Protein AF-A0A7R8UMB9-F1 (afdb_monomer_lite)

Structure (mmCIF, N/CA/C/O backbone):
data_AF-A0A7R8UMB9-F1
#
_entry.id   AF-A0A7R8UMB9-F1
#
loop_
_atom_site.group_PDB
_atom_site.id
_atom_site.type_symbol
_atom_site.label_atom_id
_atom_site.label_alt_id
_atom_site.label_comp_id
_atom_site.label_asym_id
_atom_site.label_entity_id
_atom_site.label_seq_id
_atom_site.pdbx_PDB_ins_code
_atom_site.Cartn_x
_atom_site.Cartn_y
_atom_site.Cartn_z
_atom_site.occupancy
_atom_site.B_iso_or_equiv
_atom_site.auth_seq_id
_atom_site.auth_comp_id
_atom_site.auth_asym_id
_atom_site.auth_atom_id
_atom_site.pdbx_PDB_model_num
ATOM 1 N N . MET A 1 1 ? 20.847 2.838 -32.342 1.00 49.53 1 MET A N 1
ATOM 2 C CA . MET A 1 1 ? 21.361 1.789 -31.429 1.00 49.53 1 MET A CA 1
ATOM 3 C C . MET A 1 1 ? 21.582 2.299 -30.005 1.00 49.53 1 MET A C 1
ATOM 5 O O . MET A 1 1 ? 21.028 1.693 -29.104 1.00 49.53 1 MET A O 1
ATOM 9 N N . ALA A 1 2 ? 22.300 3.409 -29.773 1.00 52.50 2 ALA A N 1
ATOM 10 C CA . ALA A 1 2 ? 22.500 3.955 -28.416 1.00 52.50 2 ALA A CA 1
ATOM 11 C C . ALA A 1 2 ? 21.243 4.598 -27.780 1.00 52.50 2 ALA A C 1
ATOM 13 O O . ALA A 1 2 ? 21.088 4.606 -26.564 1.00 52.50 2 ALA A O 1
ATOM 14 N N . THR A 1 3 ? 20.318 5.119 -28.588 1.00 56.44 3 THR A N 1
ATOM 15 C CA . THR A 1 3 ? 19.056 5.720 -28.119 1.00 56.44 3 THR A CA 1
ATOM 16 C C . THR A 1 3 ? 18.051 4.683 -27.606 1.00 56.44 3 THR A C 1
ATOM 18 O O . THR A 1 3 ? 17.382 4.921 -26.602 1.00 56.44 3 THR A O 1
ATOM 21 N N . ASP A 1 4 ? 17.995 3.501 -28.225 1.00 60.38 4 ASP A N 1
ATOM 22 C CA . ASP A 1 4 ? 17.092 2.417 -27.810 1.00 60.38 4 ASP A CA 1
ATOM 23 C C . ASP A 1 4 ? 17.498 1.784 -26.477 1.00 60.38 4 ASP A C 1
ATOM 25 O O . ASP A 1 4 ? 16.638 1.426 -25.670 1.00 60.38 4 ASP A O 1
ATOM 29 N N . SER A 1 5 ? 18.804 1.662 -26.215 1.00 61.19 5 SER A N 1
ATOM 30 C CA . SER A 1 5 ? 19.301 1.132 -24.942 1.00 61.19 5 SER A CA 1
ATOM 31 C C . SER A 1 5 ? 18.996 2.075 -23.777 1.00 61.19 5 SER A C 1
ATOM 33 O O . SER A 1 5 ? 18.546 1.613 -22.731 1.00 61.19 5 SER A O 1
ATOM 35 N N . VAL A 1 6 ? 19.153 3.388 -23.980 1.00 63.47 6 VAL A N 1
ATOM 36 C CA . VAL A 1 6 ? 18.854 4.413 -22.964 1.00 63.47 6 VAL A CA 1
ATOM 37 C C . VAL A 1 6 ? 17.354 4.471 -22.655 1.00 63.47 6 VAL A C 1
ATOM 39 O O . VAL A 1 6 ? 16.966 4.495 -21.488 1.00 63.47 6 VAL A O 1
ATOM 42 N N . SER A 1 7 ? 16.494 4.418 -23.679 1.00 66.25 7 SER A N 1
ATOM 43 C CA . SER A 1 7 ? 15.034 4.384 -23.494 1.00 66.25 7 SER A CA 1
ATOM 44 C C . SER A 1 7 ? 14.578 3.126 -22.736 1.00 66.25 7 SER A C 1
ATOM 46 O O . SER A 1 7 ? 13.732 3.187 -21.837 1.00 66.25 7 SER A O 1
ATOM 48 N N . LYS A 1 8 ? 15.193 1.972 -23.029 1.00 69.44 8 LYS A N 1
ATOM 49 C CA . LYS A 1 8 ? 14.902 0.708 -22.341 1.00 69.44 8 LYS A CA 1
ATOM 50 C C . LYS A 1 8 ? 15.296 0.742 -20.861 1.00 69.44 8 LYS A C 1
ATOM 52 O O . LYS A 1 8 ? 14.520 0.275 -20.027 1.00 69.44 8 LYS A O 1
ATOM 57 N N . GLU A 1 9 ? 16.461 1.294 -20.523 1.00 69.94 9 GLU A N 1
ATOM 58 C CA . GLU A 1 9 ? 16.881 1.460 -19.125 1.00 69.94 9 GLU A CA 1
ATOM 59 C C . GLU A 1 9 ? 15.948 2.393 -18.349 1.00 69.94 9 GLU A C 1
ATOM 61 O O . GLU A 1 9 ? 15.514 2.038 -17.251 1.00 69.94 9 GLU A O 1
ATOM 66 N N . LEU A 1 10 ? 15.570 3.532 -18.939 1.00 69.88 10 LEU A N 1
ATOM 67 C CA . LEU A 1 10 ? 14.679 4.507 -18.304 1.00 69.88 10 LEU A CA 1
ATOM 68 C C . LEU A 1 10 ? 13.315 3.888 -17.952 1.00 69.88 10 LEU A C 1
ATOM 70 O O . LEU A 1 10 ? 12.779 4.108 -16.866 1.00 69.88 10 LEU A O 1
ATOM 74 N N . ARG A 1 11 ? 12.777 3.043 -18.838 1.00 72.31 11 ARG A N 1
ATOM 75 C CA . ARG A 1 11 ? 11.506 2.336 -18.623 1.00 72.31 11 ARG A CA 1
ATOM 76 C C . ARG A 1 11 ? 11.585 1.314 -17.494 1.00 72.31 11 ARG A C 1
ATOM 78 O O . ARG A 1 11 ? 10.689 1.253 -16.653 1.00 72.31 11 ARG A O 1
ATOM 85 N N . VAL A 1 12 ? 12.648 0.508 -17.467 1.00 75.75 12 VAL A N 1
ATOM 86 C CA . VAL A 1 12 ? 12.861 -0.471 -16.390 1.00 75.75 12 VAL A CA 1
ATOM 87 C C . VAL A 1 12 ? 13.036 0.249 -15.052 1.00 75.75 12 VAL A C 1
ATOM 89 O O . VAL A 1 12 ? 12.510 -0.215 -14.042 1.00 75.75 12 VAL A O 1
ATOM 92 N N . HIS A 1 13 ? 13.722 1.392 -15.046 1.00 78.00 13 HIS A N 1
ATOM 93 C CA . HIS A 1 13 ? 13.891 2.216 -13.855 1.00 78.00 13 HIS A CA 1
ATOM 94 C C . HIS A 1 13 ? 12.560 2.797 -13.356 1.00 78.00 13 HIS A C 1
ATOM 96 O O . HIS A 1 13 ? 12.203 2.608 -12.194 1.00 78.00 13 HIS A O 1
ATOM 102 N N . SER A 1 14 ? 11.773 3.407 -14.245 1.00 78.25 14 SER A N 1
ATOM 103 C CA . SER A 1 14 ? 10.457 3.965 -13.914 1.00 78.25 14 SER A CA 1
ATOM 104 C C . SER A 1 14 ? 9.488 2.899 -13.384 1.00 78.25 14 SER A C 1
ATOM 106 O O . SER A 1 14 ? 8.828 3.104 -12.363 1.00 78.25 14 SER A O 1
ATOM 108 N N . LEU A 1 15 ? 9.462 1.712 -14.004 1.00 81.12 15 LEU A N 1
ATOM 109 C CA . LEU A 1 15 ? 8.648 0.590 -13.534 1.00 81.12 15 LEU A CA 1
ATOM 110 C C . LEU A 1 15 ? 9.060 0.143 -12.124 1.00 81.12 15 LEU A C 1
ATOM 112 O O . LEU A 1 15 ? 8.197 -0.086 -11.279 1.00 81.12 15 LEU A O 1
ATOM 116 N N . LYS A 1 16 ? 10.369 0.060 -11.848 1.00 82.19 16 LYS A N 1
ATOM 117 C CA . LYS A 1 16 ? 10.882 -0.266 -10.508 1.00 82.19 16 LYS A CA 1
ATOM 118 C C . LYS A 1 16 ? 10.433 0.759 -9.471 1.00 82.19 16 LYS A C 1
ATOM 120 O O . LYS A 1 16 ? 9.976 0.363 -8.403 1.00 82.19 16 LYS A O 1
ATOM 125 N N . ILE A 1 17 ? 10.506 2.051 -9.789 1.00 81.88 17 ILE A N 1
ATOM 126 C CA . ILE A 1 17 ? 10.064 3.118 -8.883 1.00 81.88 17 ILE A CA 1
ATOM 127 C C . ILE A 1 17 ? 8.568 3.010 -8.601 1.00 81.88 17 ILE A C 1
ATOM 129 O O . ILE A 1 17 ? 8.174 3.065 -7.441 1.00 81.88 17 ILE A O 1
ATOM 133 N N . ASN A 1 18 ? 7.737 2.777 -9.615 1.00 84.69 18 ASN A N 1
ATOM 134 C CA . ASN A 1 18 ? 6.295 2.626 -9.412 1.00 84.69 18 ASN A CA 1
ATOM 135 C C . ASN A 1 18 ? 5.949 1.404 -8.551 1.00 84.69 18 ASN A C 1
ATOM 137 O O . ASN A 1 18 ? 5.050 1.482 -7.715 1.00 84.69 18 ASN A O 1
ATOM 141 N N . VAL A 1 19 ? 6.683 0.296 -8.698 1.00 85.81 19 VAL A N 1
ATOM 142 C CA . VAL A 1 19 ? 6.515 -0.865 -7.813 1.00 85.81 19 VAL A CA 1
ATOM 143 C C . VAL A 1 19 ? 6.919 -0.532 -6.377 1.00 85.81 19 VAL A C 1
ATOM 145 O O . VAL A 1 19 ? 6.190 -0.890 -5.459 1.00 85.81 19 VAL A O 1
ATOM 148 N N . ILE A 1 20 ? 8.029 0.183 -6.169 1.00 84.44 20 ILE A N 1
ATOM 149 C CA . ILE A 1 20 ? 8.457 0.618 -4.828 1.00 84.44 20 ILE A CA 1
ATOM 150 C C . ILE A 1 20 ? 7.407 1.536 -4.197 1.00 84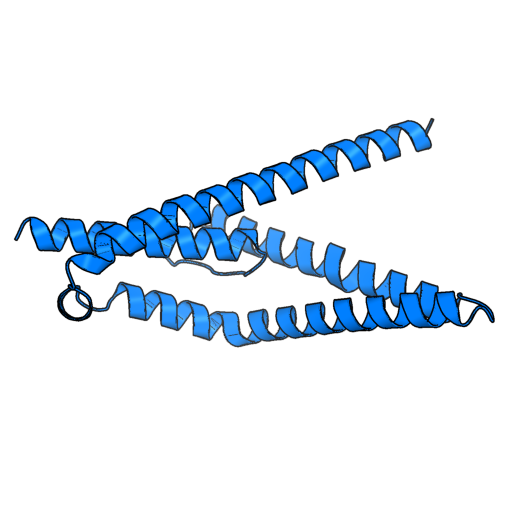.44 20 ILE A C 1
ATOM 152 O O . ILE A 1 20 ? 7.054 1.353 -3.038 1.00 84.44 20 ILE A O 1
ATOM 156 N N . VAL A 1 21 ? 6.872 2.493 -4.958 1.00 84.69 21 VAL A N 1
ATOM 157 C CA . VAL A 1 21 ? 5.795 3.381 -4.499 1.00 84.69 21 VAL A CA 1
ATOM 158 C C . VAL A 1 21 ? 4.594 2.547 -4.051 1.00 84.69 21 VAL A C 1
ATOM 160 O O . VAL A 1 21 ? 4.123 2.710 -2.932 1.00 84.69 21 VAL A O 1
ATOM 163 N N . ALA A 1 22 ? 4.141 1.601 -4.876 1.00 84.12 22 ALA A N 1
ATOM 164 C CA . ALA A 1 22 ? 3.028 0.724 -4.528 1.00 84.12 22 ALA A CA 1
ATOM 165 C C . ALA A 1 22 ? 3.310 -0.121 -3.269 1.00 84.12 22 ALA A C 1
ATOM 167 O O . ALA A 1 22 ? 2.439 -0.241 -2.412 1.00 84.12 22 ALA A O 1
ATOM 168 N N . GLN A 1 23 ? 4.527 -0.652 -3.109 1.00 86.88 23 GLN A N 1
ATOM 169 C CA . GLN A 1 23 ? 4.935 -1.380 -1.900 1.00 86.88 23 GLN A CA 1
ATOM 170 C C . GLN A 1 23 ? 4.898 -0.502 -0.644 1.00 86.88 23 GLN A C 1
ATOM 172 O O . GLN A 1 23 ? 4.428 -0.955 0.396 1.00 86.88 23 GLN A O 1
ATOM 177 N N . VAL A 1 24 ? 5.350 0.753 -0.741 1.00 82.81 24 VAL A N 1
ATOM 178 C CA . VAL A 1 24 ? 5.293 1.732 0.359 1.00 82.81 24 VAL A CA 1
ATOM 179 C C . VAL A 1 24 ? 3.848 2.040 0.757 1.00 82.81 24 VAL A C 1
ATOM 181 O O . VAL A 1 24 ? 3.572 2.208 1.936 1.00 82.81 24 VAL A O 1
ATOM 184 N N . PHE A 1 25 ? 2.916 2.047 -0.197 1.00 79.06 25 PHE A N 1
ATOM 185 C CA . PHE A 1 25 ? 1.482 2.189 0.077 1.00 79.06 25 PHE A CA 1
ATOM 186 C C . PHE A 1 25 ? 0.795 0.882 0.513 1.00 79.06 25 PHE A C 1
ATOM 188 O O . PHE A 1 25 ? -0.431 0.820 0.557 1.00 79.06 25 PHE A O 1
ATOM 195 N N . GLY A 1 26 ? 1.559 -0.166 0.837 1.00 77.75 26 GLY A N 1
ATOM 196 C CA . GLY A 1 26 ? 1.008 -1.413 1.361 1.00 77.75 26 GLY A CA 1
ATOM 197 C C . GLY A 1 26 ? 0.442 -2.340 0.286 1.00 77.75 26 GLY A C 1
ATOM 198 O O . GLY A 1 26 ? -0.479 -3.097 0.558 1.00 77.75 26 GLY A O 1
ATOM 199 N N . VAL A 1 27 ? 0.967 -2.315 -0.943 1.00 83.81 27 VAL A N 1
ATOM 200 C CA . VAL A 1 27 ? 0.637 -3.313 -1.976 1.00 83.81 27 VAL A CA 1
ATOM 201 C C . VAL A 1 27 ? 1.729 -4.396 -2.002 1.00 83.81 27 VAL A C 1
ATOM 203 O O . VAL A 1 27 ? 2.897 -4.072 -2.234 1.00 83.81 27 VAL A O 1
ATOM 206 N N . PRO A 1 28 ? 1.407 -5.694 -1.834 1.00 85.06 28 PRO A N 1
ATOM 207 C CA . PRO A 1 28 ? 2.404 -6.759 -1.720 1.00 85.06 28 PRO A CA 1
ATOM 208 C C . PRO A 1 28 ? 2.927 -7.212 -3.097 1.00 85.06 28 PRO A C 1
ATOM 210 O O . PRO A 1 28 ? 2.798 -8.369 -3.499 1.00 85.06 28 PRO A O 1
ATOM 213 N N . LEU A 1 29 ? 3.518 -6.294 -3.866 1.00 85.00 29 LEU A N 1
ATOM 214 C CA . LEU A 1 29 ? 4.095 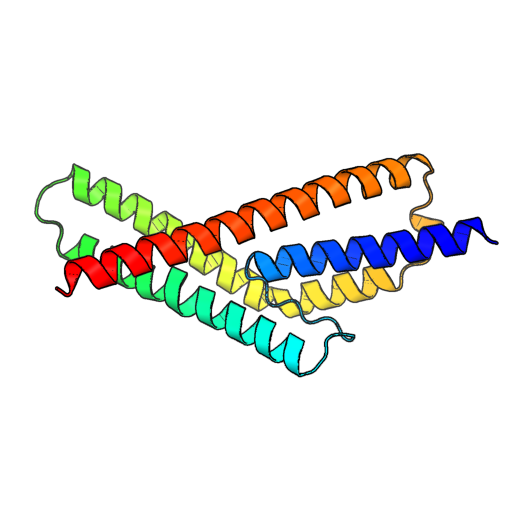-6.609 -5.174 1.00 85.00 29 LEU A CA 1
ATOM 215 C C . LEU A 1 29 ? 5.481 -7.215 -5.015 1.00 85.00 29 LEU A C 1
ATOM 217 O O . LEU A 1 29 ? 6.415 -6.554 -4.568 1.00 85.00 29 LEU A O 1
ATOM 221 N N . ILE A 1 30 ? 5.644 -8.468 -5.424 1.00 84.31 30 ILE A N 1
ATOM 222 C CA . ILE A 1 30 ? 6.930 -9.157 -5.373 1.00 84.31 30 ILE A CA 1
ATOM 223 C C . ILE A 1 30 ? 7.511 -9.225 -6.783 1.00 84.31 30 ILE A C 1
ATOM 225 O O . ILE A 1 30 ? 7.034 -9.966 -7.633 1.00 84.31 30 ILE A O 1
ATOM 229 N N . LEU A 1 31 ? 8.582 -8.470 -7.028 1.00 78.94 31 LEU A N 1
ATOM 230 C CA . LEU A 1 31 ? 9.354 -8.591 -8.262 1.00 78.94 31 LEU A CA 1
ATOM 231 C C . LEU A 1 31 ? 10.238 -9.840 -8.204 1.00 78.94 31 LEU A C 1
ATOM 233 O O . LEU A 1 31 ? 10.811 -10.169 -7.161 1.00 78.94 31 LEU A O 1
ATOM 237 N N . ARG A 1 32 ? 10.443 -10.493 -9.354 1.00 74.19 32 ARG A N 1
ATOM 238 C CA . ARG A 1 32 ? 11.339 -11.656 -9.475 1.00 74.19 32 ARG A CA 1
ATOM 239 C C . ARG A 1 32 ? 12.766 -11.364 -8.985 1.00 74.19 32 ARG A C 1
ATOM 241 O O . ARG A 1 32 ? 13.398 -12.244 -8.409 1.00 74.19 32 ARG A O 1
ATOM 248 N N . GLU A 1 33 ? 13.222 -10.124 -9.153 1.00 76.25 33 GLU A N 1
ATOM 249 C CA . GLU A 1 33 ? 14.538 -9.605 -8.739 1.00 76.25 33 GLU A CA 1
ATOM 250 C C . GLU A 1 33 ? 14.685 -9.409 -7.225 1.00 76.25 33 GLU A C 1
ATOM 252 O O . GLU A 1 33 ? 15.802 -9.269 -6.732 1.00 76.25 33 GLU A O 1
ATOM 257 N N . ASN A 1 34 ? 13.575 -9.366 -6.482 1.00 80.69 34 ASN A N 1
ATOM 258 C CA . ASN A 1 34 ? 13.620 -9.091 -5.053 1.00 80.69 34 ASN A CA 1
ATOM 259 C C . ASN A 1 34 ? 14.333 -10.227 -4.324 1.00 80.69 34 ASN A C 1
ATOM 261 O O . ASN A 1 34 ? 13.974 -11.402 -4.478 1.00 80.69 34 ASN A O 1
ATOM 265 N N . THR A 1 35 ? 15.294 -9.859 -3.475 1.00 84.25 35 THR A N 1
ATOM 266 C CA . THR A 1 35 ? 15.962 -10.797 -2.569 1.00 84.25 35 THR A CA 1
ATOM 267 C C . THR A 1 35 ? 14.945 -11.445 -1.628 1.00 84.25 35 THR A C 1
ATOM 269 O O . THR A 1 35 ? 13.893 -10.868 -1.344 1.00 84.25 35 THR A O 1
ATOM 272 N N . LYS A 1 36 ? 15.258 -12.634 -1.095 1.00 86.25 36 LYS A N 1
ATOM 273 C CA . LYS A 1 36 ? 14.398 -13.305 -0.100 1.00 86.25 36 LYS A CA 1
ATOM 274 C C . LYS A 1 36 ? 14.065 -12.384 1.083 1.00 86.25 36 LYS A C 1
ATOM 276 O O . LYS A 1 36 ? 12.921 -12.363 1.521 1.00 86.25 36 LYS A O 1
ATOM 281 N N . CYS A 1 37 ? 15.036 -11.580 1.526 1.00 85.19 37 CYS A N 1
ATOM 282 C CA . CYS A 1 37 ? 14.855 -10.584 2.581 1.00 85.19 37 CYS A CA 1
ATOM 283 C C . CYS A 1 37 ? 13.840 -9.505 2.178 1.00 85.19 37 CYS A C 1
ATOM 285 O O . CYS A 1 37 ? 12.864 -9.287 2.884 1.00 85.19 37 CYS A O 1
ATOM 287 N N . THR A 1 38 ? 13.994 -8.895 0.999 1.00 84.38 38 THR A N 1
ATOM 288 C CA . THR A 1 38 ? 13.047 -7.884 0.499 1.00 84.38 38 THR A CA 1
ATOM 289 C C . THR A 1 38 ? 11.632 -8.445 0.368 1.00 84.38 38 THR A C 1
ATOM 291 O O . THR A 1 38 ? 10.671 -7.773 0.720 1.00 84.38 38 THR A O 1
ATOM 294 N N . ARG A 1 39 ? 11.487 -9.689 -0.106 1.00 85.38 39 ARG A N 1
ATOM 295 C CA . ARG A 1 39 ? 10.178 -10.354 -0.199 1.00 85.38 39 ARG A CA 1
ATOM 296 C C . ARG A 1 39 ? 9.540 -10.522 1.171 1.00 85.38 39 ARG A C 1
ATOM 298 O O . ARG A 1 39 ? 8.373 -10.186 1.330 1.00 85.38 39 ARG A O 1
ATOM 305 N N . PHE A 1 40 ? 10.314 -11.007 2.140 1.00 87.31 40 PHE A N 1
ATOM 306 C CA . PHE A 1 40 ? 9.853 -11.142 3.514 1.00 87.31 40 PHE A CA 1
ATOM 307 C C . PHE A 1 40 ? 9.415 -9.790 4.081 1.00 87.31 40 PHE A C 1
ATOM 309 O O . PHE A 1 40 ? 8.297 -9.696 4.563 1.00 87.31 40 PHE A O 1
ATOM 316 N N . LEU A 1 41 ? 10.231 -8.742 3.923 1.00 87.31 41 LEU A N 1
ATOM 317 C CA . LEU A 1 41 ? 9.915 -7.393 4.403 1.00 87.31 41 LEU A CA 1
ATOM 318 C C . LEU A 1 41 ? 8.634 -6.822 3.783 1.00 87.31 41 LEU A C 1
ATOM 320 O O . LEU A 1 41 ? 7.819 -6.252 4.499 1.00 87.31 41 LEU A O 1
ATOM 324 N N . VAL A 1 42 ? 8.433 -6.987 2.472 1.00 86.94 42 VAL A N 1
ATOM 325 C CA . VAL A 1 42 ? 7.221 -6.508 1.784 1.00 86.94 42 VAL A CA 1
ATOM 326 C C . VAL A 1 42 ? 5.980 -7.237 2.298 1.00 86.94 42 VAL A C 1
ATOM 328 O O . VAL A 1 42 ? 4.979 -6.594 2.598 1.00 86.94 42 VAL A O 1
ATOM 331 N N . VAL A 1 43 ? 6.043 -8.563 2.443 1.00 86.75 43 VAL A N 1
ATOM 332 C CA . VAL A 1 43 ? 4.917 -9.362 2.956 1.00 86.75 43 VAL A CA 1
ATOM 333 C C . VAL A 1 43 ? 4.657 -9.070 4.433 1.00 86.75 43 VAL A C 1
ATOM 335 O O . VAL A 1 43 ? 3.505 -8.923 4.828 1.00 86.75 43 VAL A O 1
ATOM 338 N N . SER A 1 44 ? 5.700 -8.946 5.255 1.00 86.06 44 SER A N 1
ATOM 339 C CA . SER A 1 44 ? 5.548 -8.636 6.677 1.00 86.06 44 SER A CA 1
ATOM 340 C C . SER A 1 44 ? 4.991 -7.233 6.883 1.00 86.06 44 SER A C 1
ATOM 342 O O . SER A 1 44 ? 4.111 -7.057 7.715 1.00 86.06 44 SER A O 1
ATOM 344 N N . TYR A 1 45 ? 5.460 -6.249 6.109 1.00 86.44 45 TYR A N 1
ATOM 345 C CA . TYR A 1 45 ? 4.929 -4.888 6.140 1.00 86.44 45 TYR A CA 1
ATOM 346 C C . TYR A 1 45 ? 3.461 -4.863 5.713 1.00 86.44 45 TYR A C 1
ATOM 348 O O . TYR A 1 45 ? 2.633 -4.281 6.403 1.00 86.44 45 TYR A O 1
ATOM 356 N N . PHE A 1 46 ? 3.125 -5.573 4.634 1.00 85.94 46 PHE A N 1
ATOM 357 C CA . PHE A 1 46 ? 1.748 -5.724 4.181 1.00 85.94 46 PHE A CA 1
ATOM 358 C C . PHE A 1 46 ? 0.830 -6.305 5.268 1.00 85.94 46 PHE A C 1
ATOM 360 O O . PHE A 1 46 ? -0.206 -5.723 5.580 1.00 85.94 46 PHE A O 1
ATOM 367 N N . LEU A 1 47 ? 1.223 -7.432 5.872 1.00 85.31 47 LEU A N 1
ATOM 368 C CA . LEU A 1 47 ? 0.450 -8.076 6.936 1.00 85.31 47 LEU A CA 1
ATOM 369 C C . LEU A 1 47 ? 0.333 -7.185 8.172 1.00 85.31 47 LEU A C 1
ATOM 371 O O . LEU A 1 47 ? -0.732 -7.124 8.778 1.00 85.31 47 LEU A O 1
ATOM 375 N N . LEU A 1 48 ? 1.407 -6.479 8.531 1.00 86.19 48 LEU A N 1
ATOM 376 C CA . LEU A 1 48 ? 1.402 -5.535 9.641 1.00 86.19 48 LEU A CA 1
ATOM 377 C C . LEU A 1 48 ? 0.394 -4.409 9.392 1.00 86.19 48 LEU A C 1
ATOM 379 O O . LEU A 1 48 ? -0.390 -4.100 10.285 1.00 86.19 48 LEU A O 1
ATOM 383 N N . CYS A 1 49 ? 0.385 -3.833 8.186 1.00 82.88 49 CYS A N 1
ATOM 384 C CA . CYS A 1 49 ? -0.568 -2.794 7.821 1.00 82.88 49 CYS A CA 1
ATOM 385 C C . CYS A 1 49 ? -2.012 -3.298 7.885 1.00 82.88 49 CYS A C 1
ATOM 387 O O . CYS A 1 49 ? -2.848 -2.650 8.505 1.00 82.88 49 CYS A O 1
ATOM 389 N N . LEU A 1 50 ? -2.279 -4.477 7.320 1.00 83.12 50 LEU A N 1
ATOM 390 C CA . LEU A 1 50 ? -3.606 -5.092 7.336 1.00 83.12 50 LEU A CA 1
ATOM 391 C C . LEU A 1 50 ? -4.096 -5.375 8.766 1.00 83.12 50 LEU A C 1
ATOM 393 O O . LEU A 1 50 ? -5.242 -5.106 9.108 1.00 83.12 50 LEU A O 1
ATOM 397 N N . ILE A 1 51 ? -3.238 -5.928 9.625 1.00 83.19 51 ILE A N 1
ATOM 398 C CA . ILE A 1 51 ? -3.632 -6.283 10.992 1.00 83.19 51 ILE A CA 1
ATOM 399 C C . ILE A 1 51 ? -3.822 -5.023 11.841 1.00 83.19 51 ILE A C 1
ATOM 401 O O . ILE A 1 51 ? -4.856 -4.877 12.490 1.00 83.19 51 ILE A O 1
ATOM 405 N N . LEU A 1 52 ? -2.836 -4.120 11.850 1.00 78.31 52 LEU A N 1
ATOM 406 C CA . LEU A 1 52 ? -2.842 -2.971 12.754 1.00 78.31 52 LEU A CA 1
ATOM 407 C C . LEU A 1 52 ? -3.792 -1.862 12.306 1.00 78.31 52 LEU A C 1
ATOM 409 O O . LEU A 1 52 ? -4.521 -1.331 13.140 1.00 78.31 52 LEU A O 1
ATOM 413 N N . PHE A 1 53 ? -3.766 -1.484 11.027 1.00 74.56 53 PHE A N 1
ATOM 414 C CA . PHE A 1 53 ? -4.515 -0.313 10.563 1.00 74.56 53 PHE A CA 1
ATOM 415 C C . PHE A 1 53 ? -5.928 -0.647 10.121 1.00 74.56 53 PHE A C 1
ATOM 417 O O . PHE A 1 53 ? -6.814 0.166 10.339 1.00 74.56 53 PHE A O 1
ATOM 424 N N . ASP A 1 54 ? -6.156 -1.823 9.542 1.00 77.56 54 ASP A N 1
ATOM 425 C CA . ASP A 1 54 ? -7.494 -2.177 9.077 1.00 77.56 54 ASP A CA 1
ATOM 426 C C . ASP A 1 54 ? -8.253 -2.978 10.135 1.00 77.56 54 ASP A C 1
ATOM 428 O O . ASP A 1 54 ? -9.294 -2.538 10.609 1.00 77.56 54 ASP A O 1
ATOM 432 N N . ILE A 1 55 ? -7.743 -4.141 10.556 1.00 80.50 55 ILE A N 1
ATOM 433 C CA . ILE A 1 55 ? -8.520 -5.053 11.413 1.00 80.50 55 ILE A CA 1
ATOM 434 C C . ILE A 1 55 ? -8.701 -4.495 12.826 1.00 80.50 55 ILE A C 1
ATOM 436 O O . ILE A 1 55 ? -9.830 -4.434 13.313 1.00 80.50 55 ILE A O 1
ATOM 440 N N . LEU A 1 56 ? -7.613 -4.106 13.500 1.00 83.56 56 LEU A N 1
ATOM 441 C CA . LEU A 1 56 ? -7.712 -3.595 14.870 1.00 83.56 56 LEU A CA 1
ATOM 442 C C . LEU A 1 56 ? -8.482 -2.278 14.923 1.00 83.56 56 LEU A C 1
ATOM 444 O O . LEU A 1 56 ? -9.322 -2.105 15.800 1.00 83.56 56 LEU A O 1
ATOM 448 N N . TYR A 1 57 ? -8.229 -1.375 13.976 1.00 82.56 57 TYR A N 1
ATOM 449 C CA . TYR A 1 57 ? -8.900 -0.079 13.950 1.00 82.56 57 TYR A CA 1
ATOM 450 C C . TYR A 1 57 ? -10.396 -0.228 13.663 1.00 82.56 57 TYR A C 1
ATOM 452 O O . TYR A 1 57 ? -11.211 0.319 14.399 1.00 82.56 57 TYR A O 1
ATOM 460 N N . LEU A 1 58 ? -10.770 -1.055 12.679 1.00 83.56 58 LEU A N 1
ATOM 461 C CA . LEU A 1 58 ? -12.173 -1.362 12.401 1.00 83.56 58 LEU A CA 1
ATOM 462 C C . LEU A 1 58 ? -12.854 -2.029 13.603 1.00 83.56 58 LEU A C 1
ATOM 464 O O . LEU A 1 58 ? -14.013 -1.741 13.887 1.00 83.56 58 LEU A O 1
ATOM 468 N N . PHE A 1 59 ? -12.153 -2.904 14.330 1.00 84.12 59 PHE A N 1
ATOM 469 C CA . PHE A 1 59 ? -12.693 -3.510 15.547 1.00 84.12 59 PHE A CA 1
ATOM 470 C C . PHE A 1 59 ? -12.939 -2.468 16.646 1.00 84.12 59 PHE A C 1
ATOM 472 O O . PHE A 1 59 ? -14.004 -2.485 17.260 1.00 84.12 59 PHE A O 1
ATOM 479 N N . CYS A 1 60 ? -11.998 -1.544 16.864 1.00 84.06 60 CYS A N 1
ATOM 480 C CA . CYS A 1 60 ? -12.173 -0.431 17.797 1.00 84.06 60 CYS A CA 1
ATOM 481 C C . CYS A 1 60 ? -13.358 0.457 17.404 1.00 84.06 60 CYS A C 1
ATOM 483 O O . CYS A 1 60 ? -14.161 0.809 18.258 1.00 84.06 60 CYS A O 1
ATOM 485 N N . GLU A 1 61 ? -13.520 0.771 16.120 1.00 83.81 61 GLU A N 1
ATOM 486 C CA . GLU A 1 61 ? -14.638 1.596 15.655 1.00 83.81 61 GLU A CA 1
ATOM 487 C C . GLU A 1 61 ? -15.988 0.900 15.789 1.00 83.81 61 GLU A C 1
ATOM 489 O O . GLU A 1 61 ? -16.967 1.526 16.192 1.00 83.81 61 GLU A O 1
ATOM 494 N N . LEU A 1 62 ? -16.047 -0.404 15.505 1.00 84.62 62 LEU A N 1
ATOM 495 C CA . LEU A 1 62 ? -17.245 -1.198 15.758 1.00 84.62 62 LEU A CA 1
ATOM 496 C C . LEU A 1 62 ? -17.570 -1.217 17.252 1.00 84.62 62 LEU A C 1
ATOM 498 O O . LEU A 1 62 ? -18.726 -1.024 17.619 1.00 84.62 62 LEU A O 1
ATOM 502 N N . PHE A 1 63 ? -16.565 -1.410 18.109 1.00 84.25 63 PHE A N 1
ATOM 503 C CA . PHE A 1 63 ? -16.736 -1.364 19.559 1.00 84.25 63 PHE A CA 1
ATOM 504 C C . PHE A 1 63 ? -17.269 -0.002 20.016 1.00 84.25 63 PHE A C 1
ATOM 506 O O . PHE A 1 63 ? -18.274 0.054 20.724 1.00 84.25 63 PHE A O 1
ATOM 513 N N . ASP A 1 64 ? -16.671 1.092 19.548 1.00 83.00 64 ASP A N 1
ATOM 514 C CA . ASP A 1 64 ? -17.137 2.443 19.847 1.00 83.00 64 ASP A CA 1
ATOM 515 C C . ASP A 1 64 ? -18.565 2.667 19.347 1.00 83.00 64 ASP A C 1
ATOM 517 O O . ASP A 1 64 ? -19.370 3.266 20.050 1.00 83.00 64 ASP A O 1
ATOM 521 N N . LEU A 1 65 ? -18.935 2.149 18.175 1.00 82.88 65 LEU A N 1
ATOM 522 C CA . LEU A 1 65 ? -20.303 2.254 17.668 1.00 82.88 65 LEU A CA 1
ATOM 523 C C . LEU A 1 65 ? -21.318 1.513 18.557 1.00 82.88 65 LEU A C 1
ATOM 525 O O . LEU A 1 65 ? -22.441 1.989 18.711 1.00 82.88 65 LEU A O 1
ATOM 529 N N . PHE A 1 66 ? -20.935 0.384 19.167 1.00 80.50 66 PHE A N 1
ATOM 530 C CA . PHE A 1 66 ? -21.784 -0.342 20.122 1.00 80.50 66 PHE A CA 1
ATOM 531 C C . PHE A 1 66 ? -21.893 0.354 21.487 1.00 80.50 66 PHE A C 1
ATOM 533 O O . PHE A 1 66 ? -22.919 0.213 22.154 1.00 80.50 66 PHE A O 1
ATOM 540 N N . TYR A 1 67 ? -20.853 1.078 21.911 1.00 80.12 67 TYR A N 1
ATOM 541 C CA . TYR A 1 67 ? -20.780 1.726 23.228 1.00 80.12 67 TYR A CA 1
ATOM 542 C C . TYR A 1 67 ? -21.127 3.217 23.223 1.00 80.12 67 T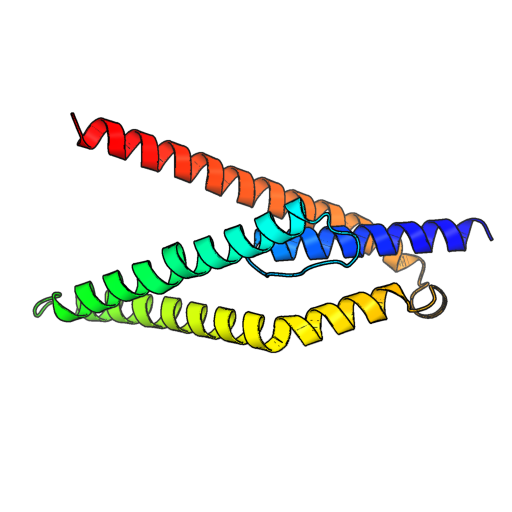YR A C 1
ATOM 544 O O . TYR A 1 67 ? -21.358 3.799 24.288 1.00 80.12 67 TYR A O 1
ATOM 552 N N . VAL A 1 68 ? -21.209 3.849 22.053 1.00 72.50 68 VAL A N 1
ATOM 553 C CA . VAL A 1 68 ? -21.765 5.191 21.914 1.00 72.50 68 VAL A CA 1
ATOM 554 C C . VAL A 1 68 ? -23.230 5.134 22.349 1.00 72.50 68 VAL A C 1
ATOM 556 O O . VAL A 1 68 ? -24.067 4.499 21.717 1.00 72.50 68 VAL A O 1
ATOM 559 N N . GLY A 1 69 ? -23.535 5.789 23.473 1.00 66.94 69 GLY A N 1
ATOM 560 C CA . GLY A 1 69 ? -24.902 5.933 23.980 1.00 66.94 69 GLY A CA 1
ATOM 561 C C . GLY A 1 69 ? -25.810 6.743 23.038 1.00 66.94 69 GLY A C 1
ATOM 562 O O . GLY A 1 69 ? -25.535 6.917 21.859 1.00 66.94 69 GLY A O 1
ATOM 563 N N . ASN A 1 70 ? -26.888 7.336 23.555 1.00 76.88 70 ASN A N 1
ATOM 564 C CA . ASN A 1 70 ? -27.917 8.019 22.744 1.00 76.88 70 ASN A CA 1
ATOM 565 C C . ASN A 1 70 ? -27.491 9.336 22.040 1.00 76.88 70 ASN A C 1
ATOM 567 O O . ASN A 1 70 ? -28.347 10.127 21.640 1.00 76.88 70 ASN A O 1
ATOM 571 N N . ASN A 1 71 ? -26.196 9.619 21.878 1.00 84.31 71 ASN A N 1
ATOM 572 C CA . ASN A 1 71 ? -25.743 10.802 21.151 1.00 84.31 71 ASN A CA 1
ATOM 573 C C . ASN A 1 71 ? -25.708 10.532 19.639 1.00 84.31 71 ASN A C 1
ATOM 575 O O . ASN A 1 71 ? -24.735 10.004 19.107 1.00 84.31 71 ASN A O 1
ATOM 579 N N . ILE A 1 72 ? -26.760 10.965 18.943 1.00 82.81 72 ILE A N 1
ATOM 580 C CA . ILE A 1 72 ? -26.945 10.778 17.495 1.00 82.81 72 ILE A CA 1
ATOM 581 C C . ILE A 1 72 ? -25.759 11.314 16.673 1.00 82.81 72 ILE A C 1
ATOM 583 O O . ILE A 1 72 ? -25.376 10.690 15.685 1.00 82.81 72 ILE A O 1
ATOM 587 N N . ASN A 1 73 ? -25.136 12.425 17.085 1.00 84.88 73 ASN A N 1
ATOM 588 C CA . ASN A 1 73 ? -23.993 12.989 16.360 1.00 84.88 73 ASN A CA 1
ATOM 589 C C . ASN A 1 73 ? -22.756 12.088 16.460 1.00 84.88 73 ASN A C 1
ATOM 591 O O . ASN A 1 73 ? -22.070 11.879 15.461 1.00 84.88 73 ASN A O 1
ATOM 595 N N . ALA A 1 74 ? -22.501 11.520 17.643 1.00 80.69 74 ALA A N 1
ATOM 596 C CA . ALA A 1 74 ? -21.406 10.575 17.844 1.00 80.69 74 ALA A CA 1
ATOM 597 C C . ALA A 1 74 ? -21.641 9.272 17.059 1.00 80.69 74 ALA A C 1
ATOM 599 O O . ALA A 1 74 ? -20.714 8.755 16.441 1.00 80.69 74 ALA A O 1
ATOM 600 N N . ILE A 1 75 ? -22.892 8.793 16.999 1.00 84.62 75 ILE A N 1
ATOM 601 C CA . ILE A 1 75 ? -23.265 7.616 16.197 1.00 84.62 75 ILE A CA 1
ATOM 602 C C . ILE A 1 75 ? -22.998 7.875 14.713 1.00 84.62 75 ILE A C 1
ATOM 604 O O . ILE A 1 75 ? -22.353 7.065 14.053 1.00 84.62 75 ILE A O 1
ATOM 608 N N . ALA A 1 76 ? -23.469 9.007 14.179 1.00 85.44 76 ALA A N 1
ATOM 609 C CA . ALA A 1 76 ? -23.311 9.334 12.765 1.00 85.44 76 ALA A CA 1
ATOM 610 C C . ALA A 1 76 ? -21.834 9.466 12.363 1.00 85.44 76 ALA A C 1
ATOM 612 O O . ALA A 1 76 ? -21.431 8.961 11.313 1.00 85.44 76 ALA A O 1
ATOM 613 N N . GLN A 1 77 ? -21.019 10.105 13.207 1.00 86.25 77 GLN A N 1
ATOM 614 C CA . GLN A 1 77 ? -19.586 10.250 12.965 1.00 86.25 77 GLN A CA 1
ATOM 615 C C . GLN A 1 77 ? -18.871 8.894 12.984 1.00 86.25 77 GLN A C 1
ATOM 617 O O . GLN A 1 77 ? -18.174 8.568 12.022 1.00 86.25 77 GLN A O 1
ATOM 622 N N . ASN A 1 78 ? -19.090 8.084 14.022 1.00 84.50 78 ASN A N 1
ATOM 623 C CA . ASN A 1 78 ? -18.450 6.773 14.142 1.00 84.50 78 ASN A CA 1
ATOM 624 C C . ASN A 1 78 ? -18.901 5.819 13.034 1.00 84.50 78 ASN A C 1
ATOM 626 O O . ASN A 1 78 ? -18.090 5.067 12.502 1.00 84.50 78 ASN A O 1
ATOM 630 N N . PHE A 1 79 ? -20.162 5.896 12.607 1.00 85.88 79 PHE A N 1
ATOM 631 C CA . PHE A 1 79 ? -20.669 5.123 11.478 1.00 85.88 79 PHE A CA 1
ATOM 632 C C . PHE A 1 79 ? -19.989 5.507 10.155 1.00 85.88 79 PHE A C 1
ATOM 634 O O . PHE A 1 79 ? -19.569 4.631 9.399 1.00 85.88 79 PHE A O 1
ATOM 641 N N . CYS A 1 80 ? -19.826 6.808 9.884 1.00 87.25 80 CYS A N 1
ATOM 642 C CA . CYS A 1 80 ? -19.116 7.288 8.694 1.00 87.25 80 CYS A CA 1
ATOM 643 C C . CYS A 1 80 ? -17.650 6.828 8.666 1.00 87.25 80 CYS A C 1
ATOM 645 O O . CYS A 1 80 ? -17.149 6.421 7.613 1.00 87.25 80 CYS A O 1
ATOM 647 N N . LEU A 1 81 ? -16.973 6.876 9.816 1.00 85.19 81 LEU A N 1
ATOM 648 C CA . LEU A 1 81 ? -15.598 6.394 9.963 1.00 85.19 81 LEU A CA 1
ATOM 649 C C . LEU A 1 81 ? -15.515 4.876 9.738 1.00 85.19 81 LEU A C 1
ATOM 651 O O . LEU A 1 81 ? -14.771 4.436 8.861 1.00 85.19 81 LEU A O 1
ATOM 655 N N . THR A 1 82 ? -16.402 4.112 10.384 1.00 86.31 82 THR A N 1
ATOM 656 C CA . THR A 1 82 ? -16.502 2.649 10.238 1.00 86.31 82 THR A CA 1
ATOM 657 C C . THR A 1 82 ? -16.709 2.235 8.781 1.00 86.31 82 THR A C 1
ATOM 659 O O . THR A 1 82 ? -16.023 1.345 8.281 1.00 86.31 82 THR A O 1
ATOM 662 N N . ILE A 1 83 ? -17.627 2.885 8.052 1.00 86.31 83 ILE A N 1
ATOM 663 C CA . ILE A 1 83 ? -17.853 2.597 6.625 1.00 86.31 83 ILE A CA 1
ATOM 664 C C . ILE A 1 83 ? -16.610 2.911 5.793 1.00 86.31 83 ILE A C 1
ATOM 666 O O . ILE A 1 83 ? -16.281 2.162 4.869 1.00 86.31 83 ILE A O 1
ATOM 670 N N . SER A 1 84 ? -15.924 4.013 6.097 1.00 84.81 84 SER A N 1
ATOM 671 C CA . SER A 1 84 ? -14.731 4.427 5.360 1.00 84.81 84 SER A CA 1
ATOM 672 C C . SER A 1 84 ? -13.611 3.398 5.510 1.00 84.81 84 SER A C 1
ATOM 674 O O . SER A 1 84 ? -13.034 2.975 4.503 1.00 84.81 84 SER A O 1
ATOM 676 N N . HIS A 1 85 ? -13.357 2.928 6.733 1.00 82.69 85 HIS A N 1
ATOM 677 C CA . HIS A 1 85 ? -12.370 1.879 6.982 1.00 82.69 85 HIS A CA 1
ATOM 678 C C . HIS A 1 85 ? -12.815 0.520 6.448 1.00 82.69 85 HIS A C 1
ATOM 680 O O . HIS A 1 85 ? -12.011 -0.176 5.835 1.00 82.69 85 HIS A O 1
ATOM 686 N N . PHE A 1 86 ? -14.102 0.177 6.527 1.00 84.19 86 PHE A N 1
ATOM 687 C CA . PHE A 1 86 ? -14.628 -1.029 5.884 1.00 84.19 86 PHE A CA 1
ATOM 688 C C . PHE A 1 86 ? -14.411 -1.014 4.360 1.00 84.19 86 PHE A C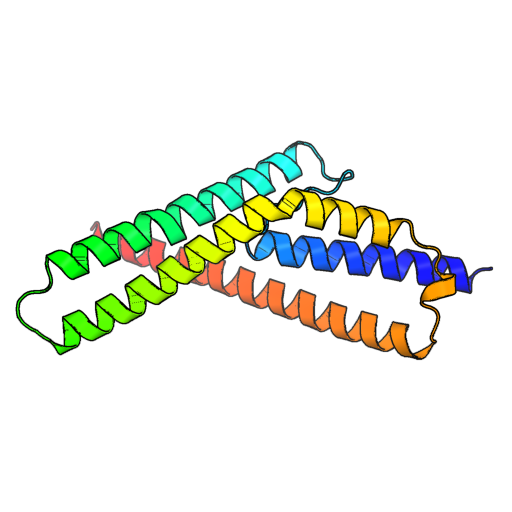 1
ATOM 690 O O . PHE A 1 86 ? -13.984 -2.008 3.769 1.00 84.19 86 PHE A O 1
ATOM 697 N N . GLY A 1 87 ? -14.632 0.131 3.706 1.00 84.62 87 GLY A N 1
ATOM 698 C CA . GLY A 1 87 ? -14.295 0.329 2.296 1.00 84.62 87 GLY A CA 1
ATOM 699 C C . GLY A 1 87 ? -12.792 0.196 2.017 1.00 84.62 87 GLY A C 1
ATOM 700 O O . GLY A 1 87 ? -12.403 -0.344 0.977 1.00 84.62 87 GLY A O 1
ATOM 701 N N . GLY A 1 88 ? -11.950 0.643 2.953 1.00 80.62 88 GLY A N 1
ATOM 702 C CA . GLY A 1 88 ? -10.506 0.392 2.970 1.00 80.62 88 GLY A CA 1
ATOM 703 C C . GLY A 1 88 ? -10.183 -1.103 2.969 1.00 80.62 88 GLY A C 1
ATOM 704 O O . GLY A 1 88 ? -9.530 -1.580 2.037 1.00 80.62 88 GLY A O 1
ATOM 705 N N . CYS A 1 89 ? -10.747 -1.860 3.912 1.00 81.06 89 CYS A N 1
ATOM 706 C CA . CYS A 1 89 ? -10.603 -3.315 3.999 1.00 81.06 89 CYS A CA 1
ATOM 707 C C . CYS A 1 89 ? -10.992 -4.015 2.689 1.00 81.06 89 CYS A C 1
ATOM 709 O O . CYS A 1 89 ? -10.272 -4.889 2.205 1.00 81.06 89 CYS A O 1
ATOM 711 N N . LEU A 1 90 ? -12.106 -3.616 2.064 1.00 84.62 90 LEU A N 1
ATOM 712 C CA . LEU A 1 90 ? -12.532 -4.182 0.779 1.00 84.62 90 LEU A CA 1
ATOM 713 C C . LEU A 1 90 ? -11.523 -3.905 -0.344 1.00 84.62 90 LEU A C 1
ATOM 715 O O . LEU A 1 90 ? -11.256 -4.788 -1.163 1.00 84.62 90 LEU A O 1
ATOM 719 N N . LYS A 1 91 ? -10.926 -2.706 -0.387 1.00 82.75 91 LYS A N 1
ATOM 720 C CA . LYS A 1 91 ? -9.841 -2.406 -1.336 1.00 82.75 91 LYS A CA 1
ATOM 721 C C . LYS A 1 91 ? -8.617 -3.275 -1.070 1.00 82.75 91 LYS A C 1
ATOM 723 O O . LYS A 1 91 ? -8.043 -3.787 -2.028 1.00 82.75 91 LYS A O 1
ATOM 728 N N . PHE A 1 92 ? -8.254 -3.486 0.192 1.00 80.62 92 PHE A N 1
ATOM 729 C CA . PHE A 1 92 ? -7.152 -4.371 0.568 1.00 80.62 92 PHE A CA 1
ATOM 730 C C . PHE A 1 92 ? -7.394 -5.821 0.138 1.00 80.62 92 PHE A C 1
ATOM 732 O O . PHE A 1 92 ? -6.517 -6.434 -0.473 1.00 80.62 92 PHE A O 1
ATOM 739 N N . LEU A 1 93 ? -8.599 -6.351 0.358 1.00 82.00 93 LEU A N 1
ATOM 740 C CA . LEU A 1 93 ? -8.988 -7.683 -0.115 1.00 82.00 93 LEU A CA 1
ATOM 741 C C . LEU A 1 93 ? -8.946 -7.782 -1.644 1.00 82.00 93 LEU A C 1
ATOM 743 O O . LEU A 1 93 ? -8.461 -8.771 -2.190 1.00 82.00 93 LEU A O 1
ATOM 747 N N . ASN A 1 94 ? -9.397 -6.744 -2.349 1.00 85.25 94 ASN A N 1
ATOM 748 C CA . ASN A 1 94 ? -9.327 -6.701 -3.807 1.00 85.25 94 ASN A CA 1
ATOM 749 C C . ASN A 1 94 ? -7.873 -6.663 -4.312 1.00 85.25 94 ASN A C 1
ATOM 751 O O . ASN A 1 94 ? -7.532 -7.358 -5.266 1.00 85.25 94 ASN A O 1
ATOM 755 N N . ILE A 1 95 ? -6.997 -5.899 -3.652 1.00 82.88 95 ILE A N 1
ATOM 756 C CA . ILE A 1 95 ? -5.561 -5.863 -3.954 1.00 82.88 95 ILE A CA 1
ATOM 757 C C . ILE A 1 95 ? -4.931 -7.238 -3.736 1.00 82.88 95 ILE A C 1
ATOM 759 O O . ILE A 1 95 ? -4.182 -7.694 -4.592 1.00 82.88 95 ILE A O 1
ATOM 763 N N . MET A 1 96 ? -5.254 -7.916 -2.634 1.00 81.19 96 MET A N 1
ATOM 764 C CA . MET A 1 96 ? -4.813 -9.285 -2.357 1.00 81.19 96 MET A CA 1
ATOM 765 C C . MET A 1 96 ? -5.245 -10.247 -3.460 1.00 81.19 96 MET A C 1
ATOM 767 O O . MET A 1 96 ? -4.407 -10.941 -4.036 1.00 81.19 96 MET A O 1
ATOM 771 N N . TYR A 1 97 ? -6.536 -10.233 -3.794 1.00 84.50 97 TYR A N 1
ATOM 772 C CA . TYR A 1 97 ? -7.121 -11.093 -4.817 1.00 84.50 97 TYR A CA 1
ATOM 773 C C . TYR A 1 97 ? -6.491 -10.861 -6.197 1.00 84.50 97 TYR A C 1
ATOM 775 O O . TYR A 1 97 ? -6.148 -11.811 -6.892 1.00 84.50 97 TYR A O 1
ATOM 783 N N . ARG A 1 98 ? -6.268 -9.596 -6.572 1.00 85.62 98 ARG A N 1
ATOM 784 C CA . ARG A 1 98 ? -5.688 -9.209 -7.869 1.00 85.62 98 ARG A CA 1
ATOM 785 C C . ARG A 1 98 ? -4.167 -9.081 -7.866 1.00 85.62 98 ARG A C 1
ATOM 787 O O . ARG A 1 98 ? -3.591 -8.708 -8.886 1.00 85.62 98 ARG A O 1
ATOM 794 N N . SER A 1 99 ? -3.495 -9.361 -6.751 1.00 80.31 99 SER A N 1
ATOM 795 C CA . SER A 1 99 ? -2.047 -9.146 -6.624 1.00 80.31 99 SER A CA 1
ATOM 796 C C . SER A 1 99 ? -1.257 -9.974 -7.638 1.00 80.31 99 SER A C 1
ATOM 798 O O . SER A 1 99 ? -0.301 -9.470 -8.226 1.00 80.31 99 SER A O 1
ATOM 800 N N . HIS A 1 100 ? -1.697 -11.207 -7.896 1.00 80.25 100 HIS A N 1
ATOM 801 C CA . HIS A 1 100 ? -1.109 -12.091 -8.899 1.00 80.25 100 HIS A CA 1
ATOM 802 C C . HIS A 1 100 ? -1.263 -11.532 -10.324 1.00 80.25 100 HIS A C 1
ATOM 804 O O . HIS A 1 100 ? -0.289 -11.469 -11.074 1.00 80.25 100 HIS A O 1
ATOM 810 N N . ASP A 1 101 ? -2.455 -11.048 -10.678 1.00 84.31 101 ASP A N 1
ATOM 811 C CA . ASP A 1 101 ? -2.713 -10.438 -11.988 1.00 84.31 101 ASP A CA 1
ATOM 812 C C . ASP A 1 101 ? -1.876 -9.170 -12.179 1.00 84.31 101 ASP A C 1
ATOM 814 O O . ASP A 1 101 ? -1.274 -8.965 -13.233 1.00 84.31 101 ASP A O 1
ATOM 818 N N . LEU A 1 102 ? -1.771 -8.339 -11.136 1.00 83.06 102 LEU A N 1
ATOM 819 C CA . LEU A 1 102 ? -0.958 -7.125 -11.170 1.00 83.06 102 LEU A CA 1
ATOM 820 C C . LEU A 1 102 ? 0.526 -7.451 -11.382 1.00 83.06 102 LEU A C 1
ATOM 822 O O . LEU A 1 102 ? 1.200 -6.778 -12.163 1.00 83.06 102 LEU A O 1
ATOM 826 N N . GLN A 1 103 ? 1.030 -8.502 -10.727 1.00 83.62 103 GLN A N 1
ATOM 827 C CA . GLN A 1 103 ? 2.391 -8.997 -10.942 1.00 83.62 103 GLN A CA 1
ATOM 828 C C . GLN A 1 103 ? 2.590 -9.481 -12.384 1.00 83.62 103 GLN A C 1
ATOM 830 O O . GLN A 1 103 ? 3.586 -9.110 -13.007 1.00 83.62 103 GLN A O 1
ATOM 835 N N . SER A 1 104 ? 1.629 -10.226 -12.941 1.00 83.06 104 SER A N 1
ATOM 836 C CA . SER A 1 104 ? 1.671 -10.681 -14.336 1.00 83.06 104 SER A CA 1
ATOM 837 C C . SER A 1 104 ? 1.726 -9.507 -15.320 1.00 83.06 104 SER A C 1
ATOM 839 O O . SER A 1 104 ? 2.580 -9.485 -16.206 1.00 83.06 104 SER A O 1
ATOM 841 N N . ILE A 1 105 ? 0.886 -8.486 -15.125 1.00 84.50 105 ILE A N 1
ATOM 842 C CA . ILE A 1 105 ? 0.866 -7.276 -15.964 1.00 84.50 105 ILE A CA 1
ATOM 843 C C . ILE A 1 105 ? 2.204 -6.534 -15.881 1.00 84.50 105 ILE A C 1
ATOM 845 O O . ILE A 1 105 ? 2.739 -6.099 -16.899 1.00 84.50 105 ILE A O 1
ATOM 849 N N . ILE A 1 106 ? 2.781 -6.397 -14.684 1.00 82.81 106 ILE A N 1
ATOM 850 C CA . ILE A 1 106 ? 4.089 -5.753 -14.498 1.00 82.81 106 ILE A CA 1
ATOM 851 C C . ILE A 1 106 ? 5.192 -6.532 -15.228 1.00 82.81 106 ILE A C 1
ATOM 853 O O . ILE A 1 106 ? 6.063 -5.927 -15.863 1.00 82.81 106 ILE A O 1
ATOM 857 N N . GLU A 1 107 ? 5.166 -7.865 -15.173 1.00 81.19 107 GLU A N 1
ATOM 858 C CA . GLU A 1 107 ? 6.122 -8.696 -15.906 1.00 81.19 107 GLU A CA 1
ATOM 859 C C . GLU A 1 107 ? 5.959 -8.591 -17.424 1.00 81.19 107 GLU A C 1
ATOM 861 O O . GLU A 1 107 ? 6.961 -8.535 -18.141 1.00 81.19 107 GLU A O 1
ATOM 866 N N . GLU A 1 108 ? 4.726 -8.536 -17.920 1.00 82.81 108 GLU A N 1
ATOM 867 C CA . GLU A 1 108 ? 4.433 -8.370 -19.341 1.00 82.81 108 GLU A CA 1
ATOM 868 C C . GLU A 1 108 ? 4.869 -6.989 -19.842 1.00 82.81 108 GLU A C 1
ATOM 870 O O . GLU A 1 108 ? 5.622 -6.884 -20.815 1.00 82.81 108 GLU A O 1
ATOM 875 N N . LEU A 1 109 ? 4.518 -5.928 -19.106 1.00 77.62 109 LEU A N 1
ATOM 876 C CA . LEU A 1 109 ? 4.958 -4.564 -19.387 1.00 77.62 109 LEU A CA 1
ATOM 877 C C . LEU A 1 109 ? 6.479 -4.479 -19.472 1.00 77.62 109 LEU A C 1
ATOM 879 O O . LEU A 1 109 ? 7.004 -3.838 -20.379 1.00 77.62 109 LEU A O 1
ATOM 883 N N . ARG A 1 110 ? 7.204 -5.172 -18.591 1.00 73.88 110 ARG A N 1
ATOM 884 C CA . ARG A 1 110 ? 8.668 -5.217 -18.629 1.00 73.88 110 ARG A CA 1
ATOM 885 C C . ARG A 1 110 ? 9.224 -5.861 -19.906 1.00 73.88 110 ARG A C 1
ATOM 887 O O . ARG A 1 110 ? 10.300 -5.465 -20.355 1.00 73.88 110 ARG A O 1
ATOM 894 N N . ARG A 1 111 ? 8.541 -6.868 -20.459 1.00 74.31 111 ARG A N 1
ATOM 895 C CA . ARG A 1 111 ? 9.000 -7.642 -21.627 1.00 74.31 111 ARG A CA 1
ATOM 896 C C . ARG A 1 111 ? 8.662 -6.975 -22.963 1.00 74.31 111 ARG A C 1
ATOM 898 O O . ARG A 1 111 ? 9.333 -7.270 -23.949 1.00 74.31 111 ARG A O 1
ATOM 905 N N . LEU A 1 112 ? 7.674 -6.077 -23.004 1.00 73.75 112 LEU A N 1
ATOM 906 C CA . LEU A 1 112 ? 7.265 -5.400 -24.241 1.00 73.75 112 LEU A CA 1
ATOM 907 C C . LEU A 1 112 ? 8.426 -4.605 -24.893 1.00 73.75 112 LEU A C 1
ATOM 909 O O . LEU A 1 112 ? 9.132 -3.886 -24.178 1.00 73.75 112 LEU A O 1
ATOM 913 N N . PRO A 1 113 ? 8.627 -4.688 -26.227 1.00 59.66 113 PRO A N 1
ATOM 914 C CA . PRO A 1 113 ? 9.676 -3.950 -26.939 1.00 59.66 113 PRO A CA 1
ATOM 915 C C . PRO A 1 113 ? 9.485 -2.427 -26.873 1.00 59.66 113 PRO A C 1
ATOM 917 O O . PRO A 1 113 ? 8.358 -1.937 -26.951 1.00 59.66 113 PRO A O 1
ATOM 920 N N . SER A 1 114 ? 10.591 -1.670 -26.804 1.00 56.97 114 SER A N 1
ATOM 921 C CA . SER A 1 114 ? 10.597 -0.193 -26.765 1.00 56.97 114 SER A CA 1
ATOM 922 C C . SER A 1 114 ? 9.841 0.440 -27.936 1.00 56.97 114 SER A C 1
ATOM 924 O O . SER A 1 114 ? 9.204 1.472 -27.751 1.00 56.97 114 SER A O 1
ATOM 926 N N . ALA A 1 115 ? 9.835 -0.219 -29.100 1.00 53.28 115 ALA A N 1
ATOM 927 C CA . ALA A 1 115 ? 9.217 0.249 -30.341 1.00 53.28 115 ALA A CA 1
ATOM 928 C C . ALA A 1 115 ? 7.723 0.613 -30.227 1.00 53.28 115 ALA A C 1
ATOM 930 O O . ALA A 1 115 ? 7.249 1.443 -30.996 1.00 53.28 115 ALA A O 1
ATOM 931 N N . TYR A 1 116 ? 6.987 0.056 -29.258 1.00 52.00 116 TYR A N 1
ATOM 932 C CA . TYR A 1 116 ? 5.564 0.363 -29.062 1.00 52.00 116 TYR A CA 1
ATOM 933 C C . TYR A 1 116 ? 5.296 1.629 -28.225 1.00 52.00 116 TYR A C 1
ATOM 935 O O . TYR A 1 116 ? 4.147 2.057 -28.143 1.00 52.00 116 TYR A O 1
ATOM 943 N N . MET A 1 117 ? 6.315 2.247 -27.608 1.00 52.81 117 MET A N 1
ATOM 944 C CA . MET A 1 117 ? 6.135 3.415 -26.723 1.00 52.81 117 MET A CA 1
ATOM 945 C C . MET A 1 117 ? 7.051 4.615 -27.029 1.00 52.81 117 MET A C 1
ATOM 947 O O . MET A 1 117 ? 7.004 5.605 -26.300 1.00 52.81 117 MET A O 1
ATOM 951 N N . VAL A 1 118 ? 7.858 4.582 -28.099 1.00 53.84 118 VAL A N 1
ATOM 952 C CA . VAL A 1 118 ? 8.766 5.694 -28.448 1.00 53.84 118 VAL A CA 1
ATOM 953 C C . VAL A 1 118 ? 7.997 6.852 -29.094 1.00 53.84 118 VAL A C 1
ATOM 955 O O . VAL A 1 118 ? 7.994 7.026 -30.311 1.00 53.84 118 VAL A O 1
ATOM 958 N N . LYS A 1 119 ? 7.360 7.690 -28.273 1.00 59.75 119 LYS A N 1
ATOM 959 C CA . LYS A 1 119 ? 7.180 9.106 -28.614 1.00 59.75 119 LYS A CA 1
ATOM 960 C C . LYS A 1 119 ? 8.224 9.910 -27.831 1.00 59.75 119 LYS A C 1
ATOM 962 O O . LYS A 1 119 ? 8.275 9.763 -26.614 1.00 59.75 119 LYS A O 1
ATOM 967 N N . PRO A 1 120 ? 9.024 10.778 -28.476 1.00 58.06 120 PRO A N 1
ATOM 968 C CA . PRO A 1 120 ? 10.086 11.546 -27.811 1.00 58.06 120 PRO A CA 1
ATOM 969 C C . PRO A 1 120 ? 9.582 12.464 -26.681 1.00 58.06 120 PRO A C 1
ATOM 971 O O . PRO A 1 120 ? 10.352 12.858 -25.813 1.00 58.06 120 PRO A O 1
ATOM 974 N N . ASP A 1 121 ? 8.281 12.755 -26.641 1.00 65.62 121 ASP A N 1
ATOM 975 C CA . ASP A 1 121 ? 7.645 13.551 -25.586 1.00 65.62 121 ASP A CA 1
ATOM 976 C C . ASP A 1 121 ? 7.405 12.763 -24.274 1.00 65.62 121 ASP A C 1
ATOM 978 O O . ASP A 1 121 ? 7.193 13.335 -23.206 1.00 65.62 121 ASP A O 1
ATOM 982 N N . HIS A 1 122 ? 7.471 11.425 -24.315 1.00 65.44 122 HIS A N 1
ATOM 983 C CA . HIS A 1 122 ? 7.236 10.574 -23.143 1.00 65.44 122 HIS A CA 1
ATOM 984 C C . HIS A 1 122 ? 8.409 10.555 -22.153 1.00 65.44 122 HIS A C 1
ATOM 986 O O . HIS A 1 122 ? 8.181 10.389 -20.957 1.00 65.44 122 HIS A O 1
ATOM 992 N N . ASP A 1 123 ? 9.647 10.777 -22.599 1.00 68.81 123 ASP A N 1
ATOM 993 C CA . ASP A 1 123 ? 10.824 10.711 -21.719 1.00 68.81 123 ASP A CA 1
ATOM 994 C C . ASP A 1 123 ? 10.847 11.859 -20.696 1.00 68.81 123 ASP A C 1
ATOM 996 O O . ASP A 1 123 ? 11.193 11.666 -19.525 1.00 68.81 123 ASP A O 1
ATOM 1000 N N . ASN A 1 124 ? 10.419 13.055 -21.110 1.00 72.19 124 ASN A N 1
ATOM 1001 C CA . ASN A 1 124 ? 10.289 14.206 -20.215 1.00 72.19 124 ASN A CA 1
ATOM 1002 C C . ASN A 1 124 ? 9.144 14.018 -19.211 1.00 72.19 124 ASN A C 1
ATOM 1004 O O . ASN A 1 124 ? 9.294 14.371 -18.039 1.00 72.19 124 ASN A O 1
ATOM 1008 N N . LEU A 1 125 ? 8.032 13.418 -19.649 1.00 71.44 125 LEU A N 1
ATOM 1009 C CA . LEU A 1 125 ? 6.895 13.075 -18.791 1.00 71.44 125 LEU A CA 1
ATOM 1010 C C . LEU A 1 125 ? 7.242 11.973 -17.780 1.00 71.44 125 LEU A C 1
ATOM 1012 O O . LEU A 1 125 ? 6.861 12.062 -16.616 1.00 71.44 125 LEU A O 1
ATOM 1016 N N . LEU A 1 126 ? 8.014 10.963 -18.184 1.00 73.12 126 LEU A N 1
ATOM 1017 C CA . LEU A 1 126 ? 8.487 9.912 -17.283 1.00 73.12 126 LEU A CA 1
ATOM 1018 C C . LEU A 1 126 ? 9.418 10.481 -16.211 1.00 73.12 126 LEU A C 1
ATOM 1020 O O . LEU A 1 126 ? 9.211 10.226 -15.0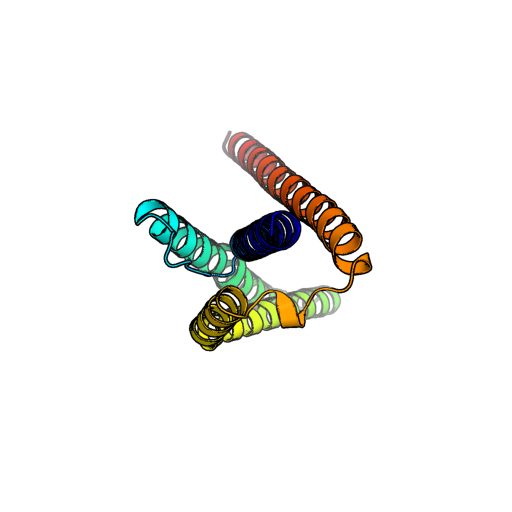27 1.00 73.12 126 LEU A O 1
ATOM 1024 N N . ARG A 1 127 ? 10.390 11.317 -16.597 1.00 74.88 127 ARG A N 1
ATOM 1025 C CA . ARG A 1 127 ? 11.299 11.968 -15.638 1.00 74.88 127 ARG A CA 1
ATOM 1026 C C . ARG A 1 127 ? 10.576 12.921 -14.690 1.00 74.88 127 ARG A C 1
ATOM 1028 O O . ARG A 1 127 ? 10.970 13.042 -13.529 1.00 74.88 127 ARG A O 1
ATOM 1035 N N . SER A 1 128 ? 9.561 13.643 -15.165 1.00 79.94 128 SER A N 1
ATOM 1036 C CA . SER A 1 128 ? 8.778 14.532 -14.303 1.00 79.94 128 SER A CA 1
ATOM 1037 C C . SER A 1 128 ? 7.911 13.728 -13.330 1.00 79.94 128 SER A C 1
ATOM 1039 O O . SER A 1 128 ? 7.927 14.017 -12.132 1.00 79.94 128 SER A O 1
ATOM 1041 N N . SER A 1 129 ? 7.252 12.668 -13.807 1.00 74.31 129 SER A N 1
ATOM 1042 C CA . SER A 1 129 ? 6.468 11.742 -12.984 1.00 74.31 129 SER A CA 1
ATOM 1043 C C . SER A 1 129 ? 7.326 11.052 -11.920 1.00 74.31 129 SER A C 1
ATOM 1045 O O . SER A 1 129 ? 6.938 11.003 -10.756 1.00 74.31 129 SER A O 1
ATOM 1047 N N . GLU A 1 130 ? 8.535 10.613 -12.271 1.00 80.00 130 GLU A N 1
ATOM 1048 C CA . GLU A 1 130 ? 9.480 9.985 -11.345 1.00 80.00 130 GLU A CA 1
ATOM 1049 C C . GLU A 1 130 ? 9.849 10.907 -10.175 1.00 80.00 130 GLU A C 1
ATOM 1051 O O . GLU A 1 130 ? 9.768 10.514 -9.007 1.00 80.00 130 GLU A O 1
ATOM 1056 N N . LYS A 1 131 ? 10.186 12.170 -10.472 1.00 82.62 131 LYS A N 1
ATOM 1057 C CA . LYS A 1 131 ? 10.504 13.179 -9.450 1.00 82.62 131 LYS A CA 1
ATOM 1058 C C . LYS A 1 131 ? 9.332 13.421 -8.505 1.00 82.62 131 LYS A C 1
ATOM 1060 O O . LYS A 1 131 ? 9.545 13.594 -7.303 1.00 82.62 131 LYS A O 1
ATOM 1065 N N . VAL A 1 132 ? 8.111 13.454 -9.040 1.00 82.81 132 VAL A N 1
ATOM 1066 C CA . VAL A 1 132 ? 6.889 13.623 -8.247 1.00 82.81 132 VAL 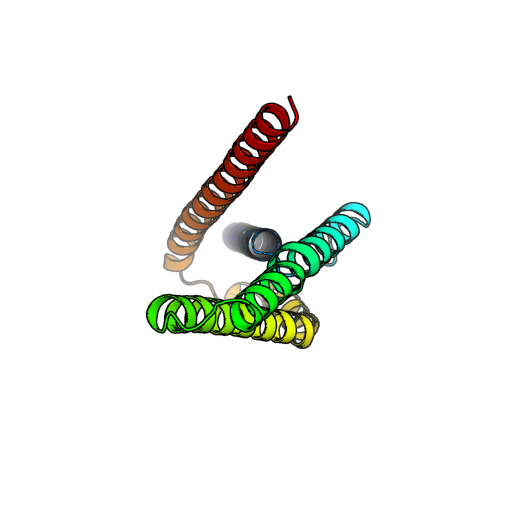A CA 1
ATOM 1067 C C . VAL A 1 132 ? 6.657 12.397 -7.363 1.00 82.81 132 VAL A C 1
ATOM 1069 O O . VAL A 1 132 ? 6.516 12.555 -6.153 1.00 82.81 132 VAL A O 1
ATOM 1072 N N . ASN A 1 133 ? 6.722 11.185 -7.918 1.00 80.88 133 ASN A N 1
ATOM 1073 C CA . ASN A 1 133 ? 6.523 9.941 -7.172 1.00 80.88 133 ASN A CA 1
ATOM 1074 C C . ASN A 1 133 ? 7.550 9.777 -6.043 1.00 80.88 133 ASN A C 1
ATOM 1076 O O . ASN A 1 133 ? 7.176 9.500 -4.904 1.00 80.88 133 ASN A O 1
ATOM 1080 N N . MET A 1 134 ? 8.835 10.040 -6.304 1.00 81.38 134 MET A N 1
ATOM 1081 C CA . MET A 1 134 ? 9.866 10.029 -5.258 1.00 81.38 134 MET A CA 1
ATOM 1082 C C . MET A 1 134 ? 9.622 11.083 -4.177 1.00 81.38 134 MET A C 1
ATOM 1084 O O . MET A 1 134 ? 9.898 10.832 -3.004 1.00 81.38 134 MET A O 1
ATOM 1088 N N . ARG A 1 135 ? 9.122 12.269 -4.543 1.00 83.94 135 ARG A N 1
ATOM 1089 C CA . ARG A 1 135 ? 8.784 13.311 -3.566 1.00 83.94 135 ARG A CA 1
ATOM 1090 C C . ARG A 1 135 ? 7.629 12.864 -2.671 1.00 83.94 135 ARG A C 1
ATOM 1092 O O . ARG A 1 135 ? 7.735 13.023 -1.460 1.00 83.94 135 ARG A O 1
ATOM 1099 N N . ILE A 1 136 ? 6.583 12.271 -3.247 1.00 81.19 136 ILE A N 1
ATOM 1100 C CA . ILE A 1 136 ? 5.438 11.732 -2.499 1.00 81.19 136 ILE A CA 1
ATOM 1101 C C . ILE A 1 136 ? 5.905 10.654 -1.519 1.00 81.19 136 ILE A C 1
ATOM 1103 O O . ILE A 1 136 ? 5.581 10.736 -0.338 1.00 81.19 136 ILE A O 1
ATOM 1107 N N . VAL A 1 137 ? 6.731 9.703 -1.970 1.00 80.75 137 VAL A N 1
ATOM 1108 C CA . VAL A 1 137 ? 7.282 8.651 -1.097 1.00 80.75 137 VAL A CA 1
ATOM 1109 C C . VAL A 1 137 ? 8.090 9.249 0.053 1.00 80.75 137 VAL A C 1
ATOM 1111 O O . VAL A 1 137 ? 7.906 8.849 1.197 1.00 80.75 137 VAL A O 1
ATOM 1114 N N . LYS A 1 138 ? 8.950 10.240 -0.214 1.00 84.94 138 LYS A N 1
ATOM 1115 C CA . LYS A 1 138 ? 9.731 10.907 0.840 1.00 84.94 138 LYS A CA 1
ATOM 1116 C C . LYS A 1 138 ? 8.844 11.596 1.872 1.00 84.94 138 LYS A C 1
ATOM 1118 O O . LYS A 1 138 ? 9.098 11.452 3.064 1.00 84.94 138 LYS A O 1
ATOM 1123 N N . ILE A 1 139 ? 7.818 12.320 1.422 1.00 86.06 139 ILE A N 1
ATOM 1124 C CA . ILE A 1 139 ? 6.863 12.984 2.317 1.00 86.06 139 ILE A CA 1
ATOM 1125 C C . ILE A 1 139 ? 6.148 11.932 3.164 1.00 86.06 139 ILE A C 1
ATOM 1127 O O . ILE A 1 139 ? 6.185 12.027 4.385 1.00 86.06 139 ILE A O 1
ATOM 1131 N N . TYR A 1 140 ? 5.596 10.893 2.540 1.00 81.25 140 TYR A N 1
ATOM 1132 C CA . TYR A 1 140 ? 4.874 9.829 3.233 1.00 81.25 140 TYR A CA 1
ATOM 1133 C C . TYR A 1 140 ? 5.732 9.127 4.294 1.00 81.25 140 TYR A C 1
ATOM 1135 O O . TYR A 1 140 ? 5.325 9.023 5.450 1.00 81.25 140 TYR A O 1
ATOM 1143 N N . VAL A 1 141 ? 6.957 8.725 3.936 1.00 82.25 141 VAL A N 1
ATOM 1144 C CA . VAL A 1 141 ? 7.901 8.113 4.882 1.00 82.25 141 VAL A CA 1
ATOM 1145 C C . VAL A 1 141 ? 8.232 9.081 6.018 1.00 82.25 141 VAL A C 1
ATOM 1147 O O . VAL A 1 141 ? 8.241 8.671 7.175 1.00 82.25 141 VAL A O 1
ATOM 1150 N N . SER A 1 142 ? 8.451 10.368 5.723 1.00 83.94 142 SER A N 1
ATOM 1151 C CA . SER A 1 142 ? 8.712 11.366 6.767 1.00 83.94 142 SER A CA 1
ATOM 1152 C C . SER A 1 142 ? 7.529 11.528 7.722 1.00 83.94 142 SER A C 1
ATOM 1154 O O . SER A 1 142 ? 7.736 11.581 8.930 1.00 83.94 142 SER A O 1
ATOM 1156 N N . THR A 1 143 ? 6.295 11.527 7.207 1.00 84.69 143 THR A N 1
ATOM 1157 C CA . THR A 1 143 ? 5.082 11.610 8.020 1.00 84.69 143 THR A CA 1
ATOM 1158 C C . THR A 1 143 ? 4.968 10.400 8.935 1.00 84.69 143 THR A C 1
ATOM 1160 O O . THR A 1 143 ? 4.807 10.587 10.133 1.00 84.69 143 THR A O 1
ATOM 1163 N N . ILE A 1 144 ? 5.141 9.178 8.417 1.00 81.56 144 ILE A N 1
ATOM 1164 C CA . ILE A 1 144 ? 5.104 7.959 9.243 1.00 81.56 144 ILE A CA 1
ATOM 1165 C C . ILE A 1 144 ? 6.140 8.023 10.363 1.00 81.56 144 ILE A C 1
ATOM 1167 O O . ILE A 1 144 ? 5.816 7.744 11.515 1.00 81.56 144 ILE A O 1
ATOM 1171 N N . VAL A 1 145 ? 7.381 8.386 10.034 1.00 85.56 145 VAL A N 1
ATOM 1172 C CA . VAL A 1 145 ? 8.475 8.439 11.009 1.00 85.56 145 VAL A CA 1
ATOM 1173 C C . VAL A 1 145 ? 8.174 9.467 12.098 1.00 85.56 145 VAL A C 1
ATOM 1175 O O . VAL A 1 145 ? 8.290 9.154 13.281 1.00 85.56 145 VAL A O 1
ATOM 1178 N N . VAL A 1 146 ? 7.740 10.672 11.720 1.00 88.56 146 VAL A N 1
ATOM 1179 C CA . VAL A 1 146 ? 7.376 11.725 12.678 1.00 88.56 146 VAL A CA 1
ATOM 1180 C C . VAL A 1 146 ? 6.204 11.286 13.552 1.00 88.56 146 VAL A C 1
ATOM 1182 O O . VAL A 1 146 ? 6.293 11.400 14.772 1.00 88.56 146 VAL A O 1
ATOM 1185 N N . THR A 1 147 ? 5.137 10.740 12.964 1.00 84.12 147 THR A N 1
ATOM 1186 C CA . THR A 1 147 ? 3.975 10.251 13.716 1.00 84.12 147 THR A CA 1
ATOM 1187 C C . THR A 1 147 ? 4.376 9.157 14.700 1.00 84.12 147 THR A C 1
ATOM 1189 O O . THR A 1 147 ? 3.986 9.228 15.860 1.00 84.12 147 THR A O 1
ATOM 1192 N N . PHE A 1 148 ? 5.213 8.201 14.288 1.00 82.88 148 PHE A N 1
ATOM 1193 C CA . PHE A 1 148 ? 5.722 7.155 15.174 1.00 82.88 148 PHE A CA 1
ATOM 1194 C C . PHE A 1 148 ? 6.464 7.738 16.384 1.00 82.88 148 PHE A C 1
ATOM 1196 O O . PHE A 1 148 ? 6.174 7.361 17.518 1.00 82.88 148 PHE A O 1
ATOM 1203 N N . PHE A 1 149 ? 7.381 8.688 16.166 1.00 87.25 149 PHE A N 1
ATOM 1204 C CA . PHE A 1 149 ? 8.125 9.319 17.259 1.00 87.25 149 PHE A CA 1
ATOM 1205 C C . PHE A 1 149 ? 7.230 10.133 18.197 1.00 87.25 149 PHE A C 1
ATOM 1207 O O . PHE A 1 149 ? 7.408 10.060 19.412 1.00 87.25 149 PHE A O 1
ATOM 1214 N N . VAL A 1 150 ? 6.255 10.873 17.660 1.00 86.31 150 VAL A N 1
ATOM 1215 C CA . VAL A 1 150 ? 5.294 11.634 18.473 1.00 86.31 150 VAL A CA 1
ATOM 1216 C C . VAL A 1 150 ? 4.445 10.686 19.320 1.00 86.31 150 VAL A C 1
ATOM 1218 O O . VAL A 1 150 ? 4.380 10.862 20.535 1.00 86.31 150 VAL A O 1
ATOM 1221 N N . SER A 1 151 ? 3.861 9.646 18.717 1.00 80.00 151 SER A N 1
ATOM 1222 C CA . SER A 1 151 ? 3.049 8.656 19.434 1.00 80.00 151 SER A CA 1
ATOM 1223 C C . SER A 1 151 ? 3.851 7.925 20.512 1.00 80.00 151 SER A C 1
ATOM 1225 O O . SER A 1 151 ? 3.374 7.767 21.635 1.00 80.00 151 SER A O 1
ATOM 1227 N N . PHE A 1 152 ? 5.091 7.530 20.214 1.00 82.19 152 PHE A N 1
ATOM 1228 C CA . PHE A 1 152 ? 5.971 6.883 21.186 1.00 82.19 152 PHE A CA 1
ATOM 1229 C C . PHE A 1 152 ? 6.336 7.818 22.350 1.00 82.19 152 PHE A C 1
ATOM 1231 O O . PHE A 1 152 ? 6.293 7.408 23.509 1.00 82.19 152 PHE A O 1
ATOM 1238 N N . GLY A 1 153 ? 6.616 9.094 22.062 1.00 80.94 153 GLY A N 1
ATOM 1239 C CA . GLY A 1 153 ? 6.867 10.113 23.083 1.00 80.94 153 GLY A CA 1
ATOM 1240 C C . GLY A 1 153 ? 5.670 10.325 24.013 1.00 80.94 153 GLY A C 1
ATOM 1241 O O . GLY A 1 153 ? 5.841 10.354 25.231 1.00 80.94 153 GLY A O 1
ATOM 1242 N N . THR A 1 154 ? 4.453 10.391 23.462 1.00 80.94 154 THR A N 1
ATOM 1243 C CA . THR A 1 154 ? 3.223 10.509 24.267 1.00 80.94 154 THR A CA 1
ATOM 1244 C C . THR A 1 154 ? 2.958 9.271 25.127 1.00 80.94 154 THR A C 1
ATOM 1246 O O . THR A 1 154 ? 2.495 9.400 26.256 1.00 80.94 154 THR A O 1
ATOM 1249 N N . LEU A 1 155 ? 3.305 8.078 24.634 1.00 78.12 155 LEU A N 1
ATOM 1250 C CA . LEU A 1 155 ? 3.164 6.817 25.369 1.00 78.12 155 LEU A CA 1
ATOM 1251 C C . LEU A 1 155 ? 4.109 6.741 26.573 1.00 78.12 155 LEU A C 1
ATOM 1253 O O . LEU A 1 155 ? 3.695 6.303 27.640 1.00 78.12 155 LEU A O 1
ATOM 1257 N N . ILE A 1 156 ? 5.356 7.199 26.421 1.00 78.88 156 ILE A N 1
ATOM 1258 C CA . ILE A 1 156 ? 6.325 7.247 27.527 1.00 78.88 156 ILE A CA 1
ATOM 1259 C C . ILE A 1 156 ? 5.885 8.250 28.595 1.00 78.88 156 ILE A C 1
ATOM 1261 O O . ILE A 1 156 ? 5.974 7.952 29.782 1.00 78.88 156 ILE A O 1
ATOM 1265 N N . GLN A 1 157 ? 5.399 9.425 28.188 1.00 72.88 157 GLN A N 1
ATOM 1266 C CA . GLN A 1 157 ? 4.938 10.448 29.130 1.00 72.88 157 GLN A CA 1
ATOM 1267 C C . GLN A 1 157 ? 3.659 10.043 29.871 1.00 72.88 157 GLN A C 1
ATOM 1269 O O . GLN A 1 157 ? 3.515 10.395 31.032 1.00 72.88 157 GLN A O 1
ATOM 1274 N N . GLY A 1 158 ? 2.750 9.304 29.228 1.00 62.44 158 GLY A N 1
ATOM 1275 C CA . GLY A 1 158 ? 1.530 8.800 29.869 1.00 62.44 158 GLY A CA 1
ATOM 1276 C C . GLY A 1 158 ? 1.730 7.566 30.760 1.00 62.44 158 GLY A C 1
ATOM 1277 O O . GLY A 1 158 ? 0.799 7.179 31.460 1.00 62.44 158 GLY A O 1
ATOM 1278 N N . ALA A 1 159 ? 2.908 6.935 30.723 1.00 56.44 159 ALA A N 1
ATOM 1279 C CA . ALA A 1 159 ? 3.264 5.783 31.555 1.00 56.44 159 ALA A CA 1
ATOM 1280 C C . ALA A 1 159 ? 4.059 6.160 32.826 1.00 56.44 159 ALA A C 1
ATOM 1282 O O . ALA A 1 159 ? 4.392 5.268 33.609 1.00 56.44 159 ALA A O 1
ATOM 1283 N N . SER A 1 160 ? 4.375 7.449 33.016 1.00 48.06 160 SER A N 1
ATOM 1284 C CA . SER A 1 160 ? 5.036 8.014 34.204 1.00 48.06 160 SER A CA 1
ATOM 1285 C C . SER A 1 160 ? 4.068 8.827 35.053 1.00 48.06 160 SER A C 1
ATOM 1287 O O . SER A 1 160 ? 4.407 8.991 36.246 1.00 48.06 160 SER A O 1
#

Secondary structure (DSSP, 8-state):
-HHHHHHHHHHHHHHHHHHHHHHHTT-----TT--HHHHHHHHHHHHHHIIIIIIIHHHHHHHHHHH--S-HHHHHHHHHHHHHHHHHHHHHHHHHHHHHHHHHHHHHHHHS-GGGT--TTHHHHHHHHHHHHHHHHHHHHHHHHHHHHHHHHHHHHHT-

Sequence (160 aa):
MATDSVSKELRVHSLKINVIVAQVFGVPLILRENTKCTRFLVVSYFLLCLILFDILYLFCELFDLFYVGNNINAIAQNFCLTISHFGGCLKFLNIMYRSHDLQSIIEELRRLPSAYMVKPDHDNLLRSSEKVNMRIVKIYVSTIVVTFFVSFGTLIQGAS

InterPro domains:
  IPR004117 Olfactory receptor, insect [PF02949] (71-153)

pLDDT: mean 78.67, std 9.16, range [48.06, 88.56]

Foldseek 3Di:
DVVQVVLLVLQVVLLVLVVVLCLLVLQLADDPPDDPVRNCVSVVSNVCCCVPVQVVVLVVLVVQLVVDPPPPVSNVVSVVVNVVSVVVNVVSVVSVVCSVVVNVVSVVSSPDGPVVPDDVVVSVVSVVVSVVSVVVSVVSVVVVVVVVVVVVVVVVVVVD

Radius of gyration: 20.99 Å; chains: 1; bounding box: 50×28×66 Å

Organism: Hermetia illucens (NCBI:txid343691)